Protein AF-A0ABD1E2I7-F1 (afdb_monomer_lite)

Foldseek 3Di:
DDDPDPDDDDDDPPDDPDDDDDDDDDDDDDDDDPDDDDDPCHPQDDCSVPD

pLDDT: mean 94.16, std 5.99, range [58.28, 97.38]

Secondary structure (DSSP, 8-state):
----SSS--PPPTT-------------PPP---S-PPP-SSTT--SSTT--

InterPro domains:
  IPR008181 Deoxyuridine triphosphate nucleotidohydrolase [PTHR11241] (1-50)
  IPR029054 dUTPase-like [PF00692] (1-49)
  IPR036157 dUTPase-like superfamily [G3DSA:2.70.40.10] (1-51)
  IPR036157 dUTPase-like superfamily [SSF51283] (1-50)

Sequence (51 aa):
MFNHSDETFIIKKEDRIAQLICEKIMYPETKEVKKLSTTERGEKAFGSTDI

Radius of gyration: 21.08 Å; chains: 1; bounding box: 40×31×46 Å

Organism: Hypothenemus hampei (NCBI:txid57062)

Structure (mmCIF, N/CA/C/O backbone):
data_AF-A0ABD1E2I7-F1
#
_entry.id   AF-A0ABD1E2I7-F1
#
loop_
_atom_site.group_PDB
_atom_site.id
_atom_site.type_symbol
_atom_site.label_atom_id
_atom_site.label_alt_id
_atom_site.label_comp_id
_atom_site.label_asym_id
_atom_site.label_entity_id
_atom_site.label_seq_id
_atom_site.pdbx_PDB_ins_code
_atom_site.Cartn_x
_atom_site.Cartn_y
_atom_site.Cartn_z
_atom_site.occupancy
_atom_site.B_iso_or_equiv
_atom_site.auth_seq_id
_atom_site.auth_comp_id
_atom_site.auth_asym_id
_atom_site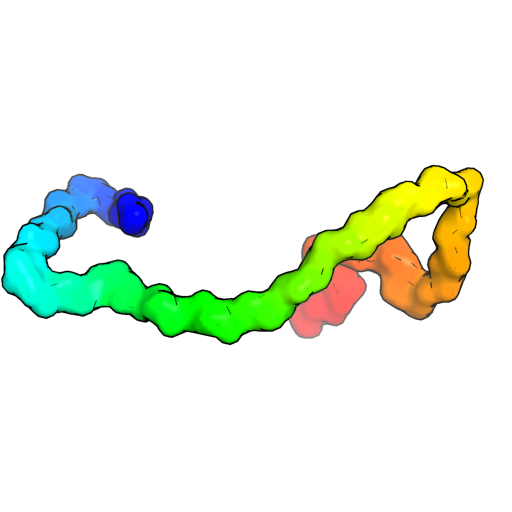.auth_atom_id
_atom_site.pdbx_PDB_model_num
ATOM 1 N N . MET A 1 1 ? -8.277 -0.453 6.685 1.00 84.69 1 MET A N 1
ATOM 2 C CA . MET A 1 1 ? -8.055 -1.396 7.797 1.00 84.69 1 MET A CA 1
ATOM 3 C C . MET A 1 1 ? -8.785 -2.672 7.448 1.00 84.69 1 MET A C 1
ATOM 5 O O . MET A 1 1 ? -9.960 -2.587 7.116 1.00 84.69 1 MET A O 1
ATOM 9 N N . PHE A 1 2 ? -8.096 -3.807 7.464 1.00 93.31 2 PHE A N 1
ATOM 10 C CA . PHE A 1 2 ? -8.718 -5.112 7.273 1.00 93.31 2 PHE A CA 1
ATOM 11 C C . PHE A 1 2 ? -8.630 -5.860 8.599 1.00 93.31 2 PHE A C 1
ATOM 13 O O . PHE A 1 2 ? -7.536 -6.008 9.141 1.00 93.31 2 PHE A O 1
ATOM 20 N N . ASN A 1 3 ? -9.779 -6.261 9.142 1.00 95.75 3 ASN A N 1
ATOM 21 C CA . ASN A 1 3 ? -9.826 -7.202 10.251 1.00 95.75 3 ASN A CA 1
ATOM 22 C C . ASN A 1 3 ? -9.950 -8.611 9.660 1.00 95.75 3 ASN A C 1
ATOM 24 O O . ASN A 1 3 ? -10.903 -8.879 8.936 1.00 95.75 3 ASN A O 1
ATOM 28 N N . HIS A 1 4 ? -8.975 -9.475 9.933 1.00 96.25 4 HIS A N 1
ATOM 29 C CA . HIS A 1 4 ? -8.962 -10.863 9.464 1.00 96.25 4 HIS A CA 1
ATOM 30 C C . HIS A 1 4 ? -9.562 -11.848 10.487 1.00 96.25 4 HIS A C 1
ATOM 32 O O . HIS A 1 4 ? -9.466 -13.052 10.273 1.00 96.25 4 HIS A O 1
ATOM 38 N N . SER A 1 5 ? -10.141 -11.364 11.595 1.00 95.00 5 SER A N 1
ATOM 39 C CA . SER A 1 5 ? -10.910 -12.189 12.535 1.00 95.00 5 SER A CA 1
ATOM 40 C C . SER A 1 5 ? -12.402 -12.210 12.195 1.00 95.00 5 SER A C 1
ATOM 42 O O . SER A 1 5 ? -12.914 -11.297 11.549 1.00 95.00 5 SER A O 1
ATOM 44 N N . ASP A 1 6 ? -13.106 -13.220 12.708 1.00 96.25 6 ASP A N 1
ATOM 45 C CA . ASP A 1 6 ? -14.571 -13.326 12.626 1.00 96.25 6 ASP A CA 1
ATOM 46 C C . ASP A 1 6 ? -15.298 -12.456 13.675 1.00 96.25 6 ASP A C 1
ATOM 48 O O . ASP A 1 6 ? -16.525 -12.419 13.736 1.00 96.25 6 ASP A O 1
ATOM 52 N N . GLU A 1 7 ? -14.542 -11.737 14.507 1.00 96.75 7 GLU A N 1
ATOM 53 C CA . GLU A 1 7 ? -15.056 -10.943 15.621 1.00 96.75 7 GLU A CA 1
ATOM 54 C C . GLU A 1 7 ? -15.164 -9.458 15.264 1.00 96.75 7 GLU A C 1
ATOM 56 O O . GLU A 1 7 ? -14.359 -8.901 14.512 1.00 96.75 7 GLU A O 1
ATOM 61 N N . THR A 1 8 ? -16.136 -8.767 15.863 1.00 95.38 8 THR A N 1
ATOM 62 C CA . THR A 1 8 ? -16.302 -7.322 15.646 1.00 95.38 8 THR A CA 1
ATOM 63 C C . THR A 1 8 ? -15.192 -6.535 16.342 1.00 95.38 8 THR A C 1
ATOM 65 O O . THR A 1 8 ? -15.009 -6.637 17.554 1.00 95.38 8 THR A O 1
ATOM 68 N N . PHE A 1 9 ? -14.498 -5.672 15.594 1.00 95.31 9 PHE A N 1
ATOM 69 C CA . PHE A 1 9 ? -13.514 -4.741 16.144 1.00 95.31 9 PHE A CA 1
ATOM 70 C C . PHE A 1 9 ? -14.086 -3.319 16.206 1.00 95.31 9 PHE A C 1
ATOM 72 O O . PHE A 1 9 ? -14.395 -2.719 15.176 1.00 95.31 9 PHE A O 1
ATOM 79 N N . ILE A 1 10 ? -14.236 -2.777 17.418 1.00 95.75 10 ILE A N 1
ATOM 80 C CA . ILE A 1 10 ? -14.809 -1.444 17.653 1.00 95.75 10 ILE A CA 1
ATOM 81 C C . ILE A 1 10 ? -13.682 -0.422 17.786 1.00 95.75 10 ILE A C 1
ATOM 83 O O . ILE A 1 10 ? -12.862 -0.520 18.695 1.00 95.75 10 ILE A O 1
ATOM 87 N N . ILE A 1 11 ? -13.696 0.589 16.919 1.00 95.06 11 ILE A N 1
ATOM 88 C CA . ILE A 1 11 ? -12.779 1.733 16.967 1.00 95.06 11 ILE A CA 1
ATOM 89 C C . ILE A 1 11 ? -13.516 2.913 17.589 1.00 95.06 11 ILE A C 1
ATOM 91 O O . ILE A 1 11 ? -14.614 3.271 17.152 1.00 95.06 11 ILE A O 1
ATOM 95 N N . LYS A 1 12 ? -12.912 3.533 18.596 1.00 97.06 12 LYS A N 1
ATOM 96 C CA . LYS A 1 12 ? -13.422 4.745 19.234 1.00 97.06 12 LYS A CA 1
ATOM 97 C C . LYS A 1 12 ? -12.708 5.971 18.684 1.00 97.06 12 LYS A C 1
ATOM 99 O O . LYS A 1 12 ? -11.628 5.904 18.099 1.00 97.06 12 LYS A O 1
ATOM 104 N N . LYS A 1 13 ? -13.333 7.129 18.886 1.00 95.44 13 LYS A N 1
ATOM 105 C CA . LYS A 1 13 ? -12.675 8.408 18.628 1.00 95.44 13 LYS A CA 1
ATOM 106 C C . LYS A 1 13 ? -11.372 8.471 19.443 1.00 95.44 13 LYS A C 1
ATOM 108 O O . LYS A 1 13 ? -11.390 8.108 20.614 1.00 95.44 13 LYS A O 1
ATOM 113 N N . GLU A 1 14 ? -10.301 8.961 18.818 1.00 96.50 14 GLU A N 1
ATOM 114 C CA . GLU A 1 14 ? -8.923 9.052 19.348 1.00 96.50 14 GLU A CA 1
ATOM 115 C C . GLU A 1 14 ? -8.111 7.742 19.380 1.00 96.50 14 GLU A C 1
ATOM 117 O O . GLU A 1 14 ? -6.931 7.763 19.742 1.00 96.50 14 GLU A O 1
ATOM 122 N N . ASP A 1 15 ? -8.671 6.613 18.936 1.00 97.25 15 ASP A N 1
ATOM 123 C CA . ASP A 1 15 ? -7.886 5.385 18.806 1.00 97.25 15 ASP A CA 1
ATOM 124 C C . ASP A 1 15 ? -6.852 5.507 17.675 1.00 97.25 15 ASP A C 1
ATOM 126 O O . ASP A 1 15 ? -7.156 5.845 16.527 1.00 97.25 15 ASP A O 1
ATOM 130 N N . ARG A 1 16 ? -5.594 5.182 17.988 1.00 96.56 16 ARG A N 1
ATOM 131 C CA . ARG A 1 16 ? -4.506 5.120 17.003 1.00 96.56 16 ARG A CA 1
ATOM 132 C C . ARG A 1 16 ? -4.572 3.785 16.259 1.00 96.56 16 ARG A C 1
ATOM 134 O O . ARG A 1 16 ? -4.168 2.763 16.801 1.00 96.56 16 ARG A O 1
ATOM 141 N N . ILE A 1 17 ? -5.064 3.804 15.020 1.00 94.75 17 ILE A N 1
ATOM 142 C CA . ILE A 1 17 ? -5.324 2.595 14.208 1.00 94.75 17 ILE A CA 1
ATOM 143 C C . ILE A 1 17 ? -4.316 2.353 13.076 1.00 94.75 17 ILE A C 1
ATOM 145 O O . ILE A 1 17 ? -4.375 1.332 12.394 1.00 94.75 17 ILE A O 1
ATOM 149 N N . ALA A 1 18 ? -3.411 3.302 12.847 1.00 96.50 18 ALA A N 1
ATOM 150 C CA . ALA A 1 18 ? -2.352 3.227 11.850 1.00 96.50 18 ALA A CA 1
ATOM 151 C C . ALA A 1 18 ? -1.281 4.285 12.153 1.00 96.50 18 ALA A C 1
ATOM 153 O O . ALA A 1 18 ? -1.428 5.101 13.065 1.00 96.50 18 ALA A O 1
ATOM 154 N N . GLN A 1 19 ? -0.220 4.286 11.354 1.00 97.06 19 GLN A N 1
ATOM 155 C CA . GLN A 1 19 ? 0.845 5.281 11.393 1.00 97.06 19 GLN A CA 1
ATOM 156 C C . GLN A 1 19 ? 1.177 5.736 9.973 1.00 97.06 19 GLN A C 1
ATOM 158 O O . GLN A 1 19 ? 1.080 4.954 9.027 1.00 97.06 19 GLN A O 1
ATOM 163 N N . LEU A 1 20 ? 1.556 7.003 9.832 1.00 96.88 20 LEU A N 1
ATOM 164 C CA . LEU A 1 20 ? 2.031 7.566 8.574 1.00 96.88 20 LEU A CA 1
ATOM 165 C C . LEU A 1 20 ? 3.538 7.326 8.452 1.00 96.88 20 LEU A C 1
ATOM 167 O O . LEU A 1 20 ? 4.283 7.622 9.384 1.00 96.88 20 LEU A O 1
ATOM 171 N N . ILE A 1 21 ? 3.982 6.862 7.286 1.00 97.00 21 ILE A N 1
ATOM 172 C CA . ILE A 1 21 ? 5.397 6.820 6.908 1.00 97.00 21 ILE A CA 1
ATOM 173 C C . ILE A 1 21 ? 5.560 7.663 5.644 1.00 97.00 21 ILE A C 1
ATOM 175 O O . ILE A 1 21 ? 4.851 7.464 4.659 1.00 97.00 21 ILE A O 1
ATOM 179 N N . CYS A 1 22 ? 6.485 8.620 5.677 1.00 96.69 22 CYS A N 1
ATOM 180 C CA . CYS A 1 22 ? 6.814 9.453 4.524 1.00 96.69 22 CYS A CA 1
ATOM 181 C C . CYS A 1 22 ? 7.953 8.803 3.733 1.00 96.69 22 CYS A C 1
ATOM 183 O O . CYS A 1 22 ? 9.127 9.027 4.028 1.00 96.69 22 CYS A O 1
ATOM 185 N N . GLU A 1 23 ? 7.607 7.988 2.740 1.00 96.94 23 GLU A N 1
ATOM 186 C CA . GLU A 1 23 ? 8.591 7.311 1.897 1.00 96.94 23 GLU A CA 1
ATOM 187 C C . GLU A 1 23 ? 9.027 8.173 0.707 1.00 96.94 23 GLU A C 1
ATOM 189 O O . GLU A 1 23 ? 8.234 8.889 0.091 1.00 96.94 23 GLU A O 1
ATOM 194 N N . LYS A 1 24 ? 10.314 8.089 0.359 1.00 97.31 24 LYS A N 1
ATOM 195 C CA . LYS A 1 24 ? 10.849 8.715 -0.851 1.00 97.31 24 LYS A CA 1
ATOM 196 C C . LYS A 1 24 ? 10.594 7.796 -2.040 1.00 97.31 24 LYS A C 1
ATOM 198 O O . LYS A 1 24 ? 11.099 6.679 -2.070 1.00 97.31 24 LYS A O 1
ATOM 203 N N . ILE A 1 25 ? 9.894 8.308 -3.046 1.00 97.25 25 ILE A N 1
ATOM 204 C CA . ILE A 1 25 ? 9.612 7.585 -4.290 1.00 97.25 25 ILE A CA 1
ATOM 205 C C . ILE A 1 25 ? 10.188 8.313 -5.505 1.00 97.25 25 ILE A C 1
ATOM 207 O O . ILE A 1 25 ? 10.500 9.504 -5.444 1.00 97.25 25 ILE A O 1
ATOM 211 N N . MET A 1 26 ? 10.324 7.588 -6.615 1.00 97.12 26 MET A N 1
ATOM 212 C CA . MET A 1 26 ? 10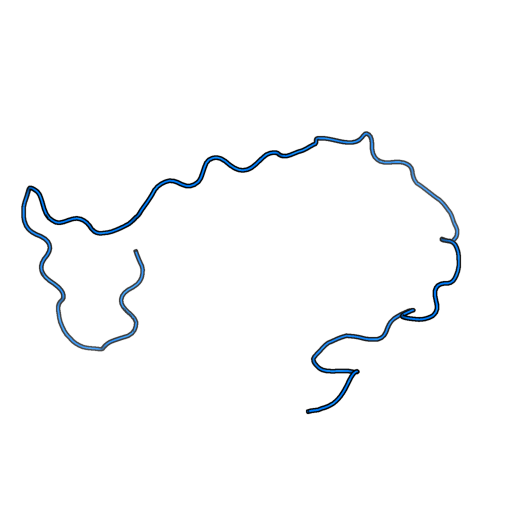.720 8.142 -7.907 1.00 97.12 26 MET A CA 1
ATOM 213 C C . MET A 1 26 ? 9.767 7.682 -9.010 1.00 97.12 26 MET A C 1
ATOM 215 O O . MET A 1 26 ? 9.298 6.547 -8.989 1.00 97.12 26 MET A 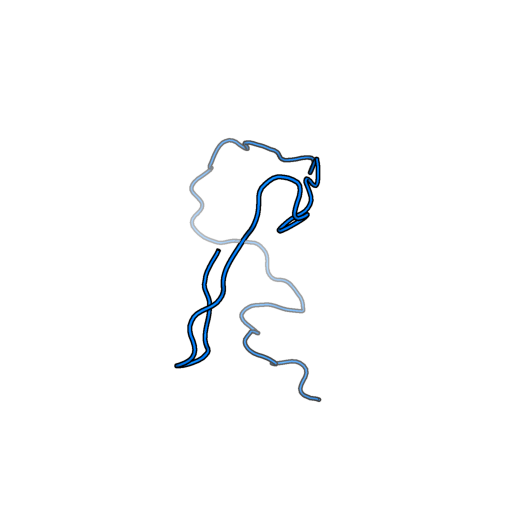O 1
ATOM 219 N N . TYR A 1 27 ? 9.532 8.556 -9.986 1.00 96.75 27 TYR A N 1
ATOM 220 C CA . TYR A 1 27 ? 8.751 8.270 -11.189 1.00 96.75 27 TYR A CA 1
ATOM 221 C C . TYR A 1 27 ? 9.691 8.277 -12.401 1.00 96.75 27 TYR A C 1
ATOM 223 O O . TYR A 1 27 ? 9.892 9.333 -13.002 1.00 96.75 27 TYR A O 1
ATOM 231 N N . PRO A 1 28 ? 10.349 7.150 -12.722 1.00 96.06 28 PRO A N 1
ATOM 232 C CA . PRO A 1 28 ? 11.232 7.080 -13.876 1.00 96.06 28 PRO A CA 1
ATOM 233 C C . PRO A 1 28 ? 10.430 7.055 -15.179 1.00 96.06 28 PRO A C 1
ATOM 235 O O . PRO A 1 28 ? 9.311 6.545 -15.233 1.00 96.06 28 PRO A O 1
ATOM 238 N N . GLU A 1 29 ? 11.047 7.529 -16.255 1.00 97.38 29 GLU A N 1
ATOM 239 C CA . GLU A 1 29 ? 10.549 7.260 -17.600 1.00 97.38 29 GLU A CA 1
ATOM 240 C C . GLU A 1 29 ? 10.770 5.785 -17.950 1.00 97.38 29 GLU A C 1
ATOM 242 O O . GLU A 1 29 ? 11.834 5.212 -17.698 1.00 97.38 29 GLU A O 1
ATOM 247 N N . THR A 1 30 ? 9.752 5.157 -18.536 1.00 95.75 30 THR A N 1
ATOM 248 C CA . THR A 1 30 ? 9.851 3.765 -18.978 1.00 95.75 30 THR A CA 1
ATOM 249 C C . THR A 1 30 ? 10.537 3.699 -20.338 1.00 95.75 30 THR A C 1
ATOM 251 O O . THR A 1 30 ? 10.254 4.491 -21.235 1.00 95.75 30 THR A O 1
ATOM 254 N N . LYS A 1 31 ? 11.459 2.746 -20.497 1.00 96.88 31 LYS A N 1
ATOM 255 C CA . LYS A 1 31 ? 12.172 2.510 -21.754 1.00 96.88 31 LYS A CA 1
ATOM 256 C C . LYS A 1 31 ? 12.030 1.054 -22.162 1.00 96.88 31 LYS A C 1
ATOM 258 O O . LYS A 1 31 ? 12.526 0.163 -21.475 1.00 96.88 31 LYS A O 1
ATOM 263 N N . GLU A 1 32 ? 11.391 0.825 -23.300 1.00 96.62 32 GLU A N 1
ATOM 264 C CA . GLU A 1 32 ? 11.273 -0.506 -23.884 1.00 96.62 32 GLU A CA 1
ATOM 265 C C . GLU A 1 32 ? 12.637 -1.001 -24.393 1.00 96.62 32 GLU A C 1
ATOM 267 O O . GLU A 1 32 ? 13.377 -0.276 -25.066 1.00 96.62 32 GLU A O 1
ATOM 272 N N . VAL A 1 33 ? 12.986 -2.246 -24.062 1.00 97.06 33 VAL A N 1
ATOM 273 C CA . VAL A 1 33 ? 14.221 -2.910 -24.498 1.00 97.06 33 VAL A CA 1
ATOM 274 C C . VAL A 1 33 ? 13.952 -4.383 -24.788 1.00 97.06 33 VAL A C 1
ATOM 276 O O . VAL A 1 33 ? 13.124 -5.012 -24.139 1.00 97.06 33 VAL A O 1
ATOM 279 N N . LYS A 1 34 ? 14.694 -4.965 -25.737 1.00 97.25 34 LYS A N 1
ATOM 280 C CA . LYS A 1 34 ? 14.535 -6.384 -26.105 1.00 97.25 34 LYS A CA 1
ATOM 281 C C . LYS A 1 34 ? 15.029 -7.353 -25.025 1.00 97.25 34 LYS A C 1
ATOM 283 O O . LYS A 1 34 ? 14.547 -8.477 -24.955 1.00 97.25 34 LYS A O 1
ATOM 288 N N . LYS A 1 35 ? 16.037 -6.957 -24.238 1.00 95.56 35 LYS A N 1
ATOM 289 C CA . LYS A 1 35 ? 16.651 -7.789 -23.194 1.00 95.56 35 LYS A CA 1
ATOM 290 C C . LYS A 1 35 ? 17.329 -6.915 -22.135 1.00 95.56 35 LYS A C 1
ATOM 292 O O . LYS A 1 35 ? 17.951 -5.912 -22.481 1.00 95.56 35 LYS A O 1
ATOM 297 N N . LEU A 1 36 ? 17.228 -7.315 -20.868 1.00 95.31 36 LEU A N 1
ATOM 298 C CA . LEU A 1 36 ? 17.954 -6.717 -19.741 1.00 95.31 36 LEU A CA 1
ATOM 299 C C . LEU A 1 36 ? 19.328 -7.381 -19.543 1.00 95.31 36 LEU A C 1
ATOM 301 O O . LEU A 1 36 ? 19.585 -8.476 -20.051 1.00 95.31 36 LEU A O 1
ATOM 305 N N . SER A 1 37 ? 20.222 -6.732 -18.797 1.00 94.94 37 SER A N 1
ATOM 306 C CA . SER A 1 37 ? 21.484 -7.346 -18.374 1.00 94.94 37 SER A CA 1
ATOM 307 C C . SER A 1 37 ? 21.236 -8.523 -17.422 1.00 94.94 37 SER A C 1
ATOM 309 O O . SER A 1 37 ? 20.271 -8.545 -16.659 1.00 94.94 37 SER A O 1
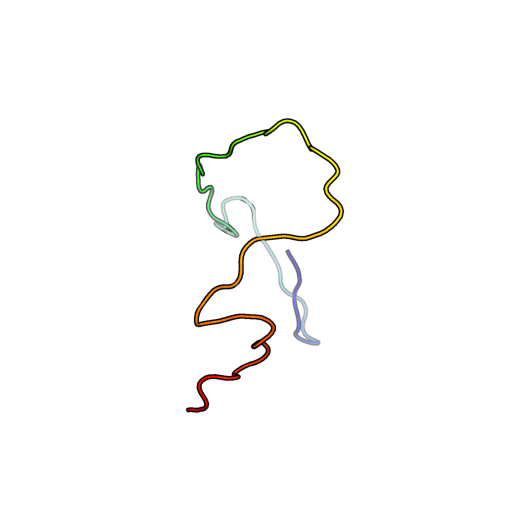ATOM 311 N N . THR A 1 38 ? 22.116 -9.523 -17.465 1.00 95.88 38 THR A N 1
ATOM 312 C CA . THR A 1 38 ? 22.075 -10.659 -16.536 1.00 95.88 38 THR A CA 1
ATOM 313 C C . THR A 1 38 ? 22.588 -10.249 -15.159 1.00 95.88 38 THR A C 1
ATOM 315 O O . THR A 1 38 ? 23.511 -9.444 -15.052 1.00 95.88 38 THR A O 1
ATOM 318 N N . THR A 1 39 ? 22.028 -10.842 -14.106 1.00 96.06 39 THR A N 1
ATOM 319 C CA . THR A 1 39 ? 22.469 -10.666 -12.714 1.00 96.06 39 THR A CA 1
ATOM 320 C C . THR A 1 39 ? 22.630 -12.035 -12.053 1.00 96.06 39 THR A C 1
ATOM 322 O O . THR A 1 39 ? 22.038 -13.008 -12.516 1.00 96.06 39 THR A O 1
ATOM 325 N N . GLU A 1 40 ? 23.389 -12.126 -10.958 1.00 94.50 40 GLU A N 1
ATOM 326 C CA . GLU A 1 40 ? 23.546 -13.379 -10.193 1.00 94.50 40 GLU A CA 1
ATOM 327 C C . GLU A 1 40 ? 22.214 -13.904 -9.627 1.00 94.50 40 GLU A C 1
ATOM 329 O O . GLU A 1 40 ? 22.006 -15.116 -9.507 1.00 94.50 40 GLU A O 1
ATOM 334 N N . ARG A 1 41 ? 21.281 -12.990 -9.311 1.00 94.69 41 ARG A N 1
ATOM 335 C CA . ARG A 1 41 ? 19.919 -13.334 -8.884 1.00 94.69 41 ARG A CA 1
ATOM 336 C C . ARG A 1 41 ? 19.099 -13.898 -10.044 1.00 94.69 41 ARG A C 1
ATOM 338 O O . ARG A 1 41 ? 18.415 -14.901 -9.864 1.00 94.69 41 ARG A O 1
ATOM 345 N N . GLY A 1 42 ? 19.156 -13.269 -11.216 1.00 94.38 42 GLY A N 1
ATOM 346 C CA . GLY A 1 42 ? 18.356 -13.666 -12.374 1.00 94.38 42 GLY A CA 1
ATOM 347 C C . GLY A 1 42 ? 16.855 -13.719 -12.056 1.00 94.38 42 GLY A C 1
ATOM 348 O O . GLY A 1 42 ? 16.317 -12.826 -11.400 1.00 94.38 42 GLY A O 1
ATOM 349 N N . GLU A 1 43 ? 16.196 -14.790 -12.496 1.00 93.94 43 GLU A N 1
ATOM 350 C CA . GLU A 1 43 ? 14.744 -15.012 -12.364 1.00 93.94 43 GLU A CA 1
ATOM 351 C C . GLU A 1 43 ? 14.328 -15.659 -11.030 1.00 93.94 43 GLU A C 1
ATOM 353 O O . GLU A 1 43 ? 13.151 -15.927 -10.800 1.00 93.94 43 GLU A O 1
ATOM 358 N N . LYS A 1 44 ? 15.282 -15.901 -10.125 1.00 93.81 44 LYS A N 1
ATOM 359 C CA . LYS A 1 44 ? 15.030 -16.512 -8.814 1.00 93.81 44 LYS A CA 1
ATOM 360 C C . LYS A 1 44 ? 14.035 -15.663 -8.001 1.00 93.81 44 LYS A C 1
ATOM 362 O O . LYS A 1 44 ? 14.205 -14.449 -7.890 1.00 93.81 44 LYS A O 1
ATOM 367 N N . ALA A 1 45 ? 12.994 -16.271 -7.434 1.00 91.25 45 ALA A N 1
ATOM 368 C CA . ALA A 1 45 ? 11.961 -15.608 -6.628 1.00 91.25 45 ALA A CA 1
ATOM 369 C C . ALA A 1 45 ? 11.301 -16.598 -5.642 1.00 91.25 45 ALA A C 1
ATOM 371 O O . ALA A 1 45 ? 11.649 -17.771 -5.635 1.00 91.25 45 ALA A O 1
ATOM 372 N N . PHE A 1 46 ? 10.349 -16.136 -4.820 1.00 90.62 46 PHE A N 1
ATOM 373 C CA . PHE A 1 46 ? 9.533 -16.989 -3.932 1.00 90.62 46 PHE A CA 1
ATOM 374 C C . PHE A 1 46 ? 10.336 -17.859 -2.950 1.00 90.62 46 PHE A C 1
ATOM 376 O O 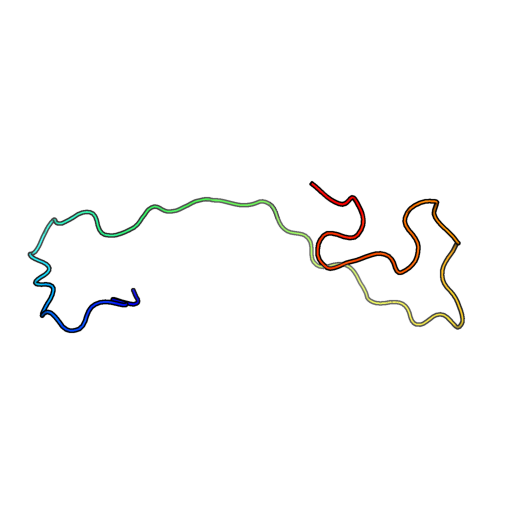. PHE A 1 46 ? 10.154 -19.068 -2.890 1.00 90.62 46 PHE A O 1
ATOM 383 N N . GLY A 1 47 ? 11.242 -17.251 -2.179 1.00 90.56 47 GLY A N 1
ATOM 384 C CA . GLY A 1 47 ? 12.070 -18.013 -1.237 1.00 90.5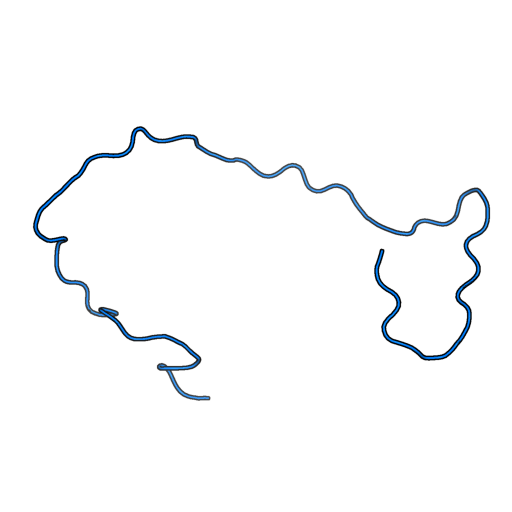6 47 GLY A CA 1
ATOM 385 C C . GLY A 1 47 ? 13.174 -18.827 -1.918 1.00 90.56 47 GLY A C 1
ATOM 386 O O . GLY A 1 47 ? 13.696 -19.757 -1.332 1.00 90.56 47 GLY A O 1
ATOM 387 N N . SER A 1 48 ? 13.575 -18.456 -3.137 1.00 90.31 48 SER A N 1
ATOM 388 C CA . SER A 1 48 ? 14.647 -19.088 -3.930 1.00 90.31 48 SER A CA 1
ATOM 389 C C . SER A 1 48 ? 16.043 -19.125 -3.291 1.00 90.31 48 SER A C 1
ATOM 391 O O . SER A 1 48 ? 16.997 -19.565 -3.929 1.00 90.31 48 SER A O 1
ATOM 393 N N . THR A 1 49 ? 16.197 -18.547 -2.106 1.00 86.75 49 THR A N 1
ATOM 394 C CA . THR A 1 49 ? 17.415 -18.620 -1.295 1.00 86.75 49 THR A CA 1
ATOM 395 C C . THR A 1 49 ? 17.307 -19.675 -0.191 1.00 86.75 49 THR A C 1
ATOM 397 O O . THR A 1 49 ? 18.216 -19.739 0.626 1.00 86.75 49 THR A O 1
ATOM 400 N N . ASP A 1 50 ? 16.225 -20.470 -0.193 1.00 81.62 50 ASP A N 1
ATOM 401 C CA . ASP A 1 50 ? 15.803 -21.398 0.864 1.00 81.62 50 ASP A CA 1
ATOM 402 C C . ASP A 1 50 ? 15.711 -20.718 2.253 1.00 81.62 50 ASP A C 1
ATOM 404 O O . ASP A 1 50 ? 15.778 -19.486 2.353 1.00 81.62 50 ASP A O 1
ATOM 408 N N . ILE A 1 51 ? 15.440 -21.505 3.305 1.00 58.28 51 ILE A N 1
ATOM 409 C CA . ILE A 1 51 ? 15.546 -21.083 4.718 1.00 58.28 51 ILE A CA 1
ATOM 410 C C . ILE A 1 51 ? 17.013 -21.043 5.143 1.00 58.28 51 ILE A C 1
ATOM 412 O O . ILE A 1 51 ? 17.726 -22.031 4.857 1.00 58.28 51 ILE A O 1
#